Protein AF-A0A317H9C1-F1 (afdb_monomer_lite)

pLDDT: mean 84.65, std 13.21, range [46.97, 94.38]

Radius of gyration: 10.95 Å; chains: 1; bounding box: 26×30×20 Å

Foldseek 3Di:
DVPVVVVVLQADFQDPVDPVSLVVVCVVQVHDSVLLVVLCVVQVGRRSNSSVVSCVVVVRRD

Sequence (62 aa):
MGKEMEKQERNRRLDMTRVEEVVYWAKRWEISPNQLLIAVQATKSNRILKIRNWLISRGFAL

Secondary structure (DSSP, 8-state):
-HHHHHHHHHHPBP-TT-HHHHHHHHHHTT--HHHHHHHHHHHT--BHHHHHHHHHHTT---

Structure (mmCIF, N/CA/C/O backbone):
data_AF-A0A317H9C1-F1
#
_entry.id   AF-A0A317H9C1-F1
#
loop_
_atom_site.group_PDB
_atom_site.id
_atom_site.type_symbol
_atom_site.label_atom_id
_atom_site.label_alt_id
_atom_site.label_comp_id
_atom_site.label_asym_id
_atom_site.label_entity_id
_atom_site.label_seq_id
_atom_site.pdbx_PDB_ins_code
_atom_site.Cartn_x
_atom_site.Cartn_y
_atom_site.Cartn_z
_atom_site.occupancy
_atom_site.B_iso_or_equiv
_atom_site.auth_seq_id
_atom_site.auth_comp_id
_atom_site.auth_asym_id
_atom_site.auth_atom_id
_atom_site.pdbx_PDB_model_num
ATOM 1 N N . MET A 1 1 ? 5.408 23.779 -5.536 1.00 46.97 1 MET A N 1
ATOM 2 C CA . MET A 1 1 ? 4.179 22.965 -5.372 1.00 46.97 1 MET A CA 1
ATOM 3 C C . MET A 1 1 ? 4.414 21.480 -5.047 1.00 46.97 1 MET A C 1
ATOM 5 O O . MET A 1 1 ? 3.525 20.891 -4.456 1.00 46.97 1 MET A O 1
ATOM 9 N N . GLY A 1 2 ? 5.576 20.865 -5.328 1.00 54.09 2 GLY A N 1
ATOM 10 C CA . GLY A 1 2 ? 5.785 19.422 -5.065 1.00 54.09 2 GLY A CA 1
ATOM 11 C C . GLY A 1 2 ? 5.865 18.983 -3.588 1.00 54.09 2 GLY A C 1
ATOM 12 O O . GLY A 1 2 ? 5.403 17.901 -3.249 1.00 54.09 2 GLY A O 1
ATOM 13 N N . LYS A 1 3 ? 6.387 19.827 -2.684 1.00 55.97 3 LYS A N 1
ATOM 14 C CA . LYS A 1 3 ? 6.618 19.450 -1.270 1.00 55.97 3 LYS A CA 1
ATOM 15 C C . LYS A 1 3 ? 5.345 19.401 -0.407 1.00 55.97 3 LYS A C 1
ATOM 17 O O . LYS A 1 3 ? 5.295 18.658 0.568 1.00 55.97 3 LYS A O 1
ATOM 22 N N . GLU A 1 4 ? 4.321 20.179 -0.761 1.00 53.94 4 GLU A N 1
ATOM 23 C CA . GLU A 1 4 ? 3.055 20.256 -0.012 1.00 53.94 4 GLU A CA 1
ATOM 24 C C . GLU A 1 4 ? 2.195 19.002 -0.241 1.00 53.94 4 GLU A C 1
ATOM 26 O O . GLU A 1 4 ? 1.642 18.440 0.705 1.00 53.94 4 GLU A O 1
ATOM 31 N N . MET A 1 5 ? 2.141 18.518 -1.490 1.00 54.03 5 MET A N 1
ATOM 32 C CA . MET A 1 5 ? 1.378 17.319 -1.852 1.00 54.03 5 MET A CA 1
ATOM 33 C C . MET A 1 5 ? 1.977 16.053 -1.227 1.00 54.03 5 MET A C 1
ATOM 35 O O . MET A 1 5 ? 1.241 15.272 -0.630 1.00 54.03 5 MET A O 1
ATOM 39 N N . GLU A 1 6 ? 3.307 15.894 -1.234 1.00 59.19 6 GLU A N 1
ATOM 40 C CA . 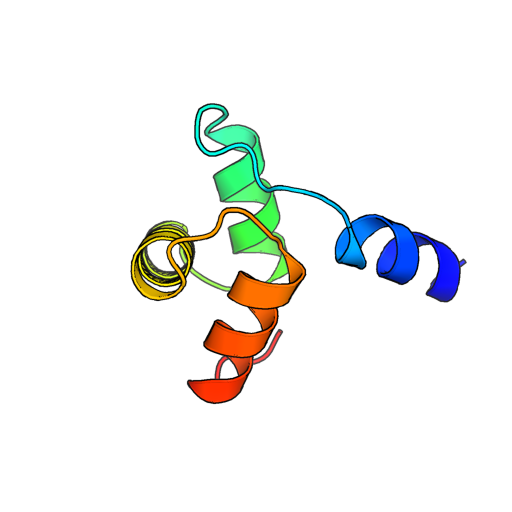GLU A 1 6 ? 3.960 14.783 -0.520 1.00 59.19 6 GLU A CA 1
ATOM 41 C C . GLU A 1 6 ? 3.662 14.793 0.986 1.00 59.19 6 GLU A C 1
ATOM 43 O O . GLU A 1 6 ? 3.544 13.739 1.616 1.00 59.19 6 GLU A O 1
ATOM 48 N N . LYS A 1 7 ? 3.536 15.979 1.592 1.00 58.22 7 LYS A N 1
ATOM 49 C CA . LYS A 1 7 ? 3.255 16.116 3.025 1.00 58.22 7 LYS A CA 1
ATOM 50 C C . LYS A 1 7 ? 1.819 15.712 3.368 1.00 58.22 7 LYS A C 1
ATOM 52 O O . LYS A 1 7 ? 1.613 15.074 4.401 1.00 58.22 7 LYS A O 1
ATOM 57 N N . GLN A 1 8 ? 0.845 16.019 2.509 1.00 58.97 8 GLN A N 1
ATOM 58 C CA . GLN A 1 8 ? -0.546 15.581 2.695 1.00 58.97 8 GLN A CA 1
ATOM 59 C C . GLN A 1 8 ? -0.698 14.058 2.542 1.00 58.97 8 GLN A C 1
ATOM 61 O O . GLN A 1 8 ? -1.465 13.431 3.273 1.00 58.97 8 GLN A O 1
ATOM 66 N N . GLU A 1 9 ? 0.092 13.433 1.669 1.00 65.19 9 GLU A N 1
ATOM 67 C CA . GLU A 1 9 ? 0.068 11.980 1.449 1.00 65.19 9 GLU A CA 1
ATOM 68 C C . GLU A 1 9 ?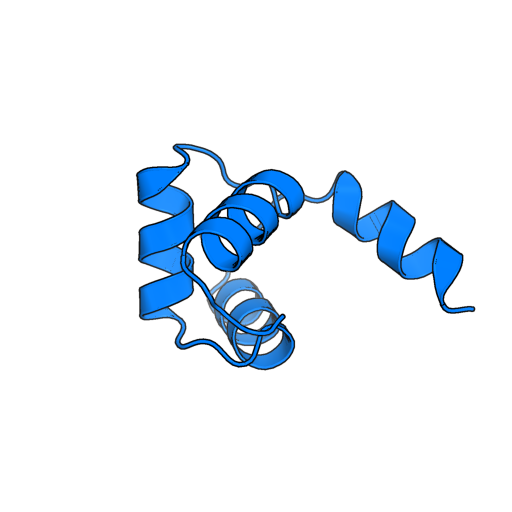 0.659 11.180 2.606 1.00 65.19 9 GLU A C 1
ATOM 70 O O . GLU A 1 9 ? 0.176 10.088 2.910 1.00 65.19 9 GLU A O 1
ATOM 75 N N . ARG A 1 10 ? 1.650 11.736 3.317 1.00 65.94 10 ARG A N 1
ATOM 76 C CA . ARG A 1 10 ? 2.276 11.073 4.476 1.00 65.94 10 ARG A CA 1
ATOM 77 C C . ARG A 1 10 ? 1.282 10.714 5.583 1.00 65.94 10 ARG A C 1
ATOM 79 O O . ARG A 1 10 ? 1.473 9.692 6.242 1.00 65.94 10 ARG A O 1
ATOM 86 N N . ASN A 1 11 ? 0.230 11.512 5.773 1.00 68.75 11 ASN A N 1
ATOM 87 C CA . ASN A 1 11 ? -0.759 11.307 6.839 1.00 68.75 11 ASN A CA 1
ATOM 88 C C . ASN A 1 11 ? -2.101 10.754 6.347 1.00 68.75 11 ASN A C 1
ATOM 90 O O . ASN A 1 11 ? -2.968 10.435 7.166 1.00 68.75 11 ASN A O 1
ATOM 94 N N . ARG A 1 12 ? -2.285 10.610 5.032 1.00 84.81 12 ARG A N 1
ATOM 95 C CA . ARG A 1 12 ? -3.547 10.149 4.459 1.00 84.81 12 ARG A CA 1
ATOM 96 C C . ARG A 1 12 ? -3.713 8.633 4.624 1.00 84.81 12 ARG A C 1
ATOM 98 O O . ARG A 1 12 ? -2.762 7.847 4.538 1.00 84.81 12 ARG A O 1
ATOM 105 N N . ARG A 1 13 ? -4.953 8.224 4.895 1.00 89.25 13 ARG A N 1
ATOM 106 C CA . ARG A 1 13 ? -5.379 6.823 4.860 1.00 89.25 13 ARG A CA 1
ATOM 107 C C . ARG A 1 13 ? -6.012 6.540 3.506 1.00 89.25 13 ARG A C 1
ATOM 109 O O . ARG A 1 13 ? -6.773 7.363 3.014 1.00 89.25 13 ARG A O 1
ATOM 116 N N . LEU A 1 14 ? -5.682 5.390 2.944 1.00 87.50 14 LEU A N 1
ATOM 117 C CA . LEU A 1 14 ? -6.326 4.845 1.769 1.00 87.50 14 LEU A CA 1
ATOM 118 C C . LEU A 1 14 ? -7.705 4.313 2.168 1.00 87.50 14 LEU A C 1
ATOM 120 O O . LEU A 1 14 ? -7.813 3.472 3.066 1.00 87.50 14 LEU A O 1
ATOM 124 N N . ASP A 1 15 ? -8.754 4.814 1.528 1.00 89.31 15 ASP A N 1
ATOM 125 C CA . ASP A 1 15 ? -10.096 4.267 1.690 1.00 89.31 15 ASP A CA 1
ATOM 126 C C . ASP A 1 15 ? -10.276 3.041 0.785 1.00 89.31 15 ASP A C 1
ATOM 128 O O . ASP A 1 15 ? -10.395 3.154 -0.432 1.00 89.31 15 ASP A O 1
ATOM 132 N N . MET A 1 16 ? -10.281 1.847 1.383 1.00 84.69 16 MET A N 1
ATOM 133 C CA . MET A 1 16 ? -10.474 0.596 0.641 1.00 84.69 16 MET A 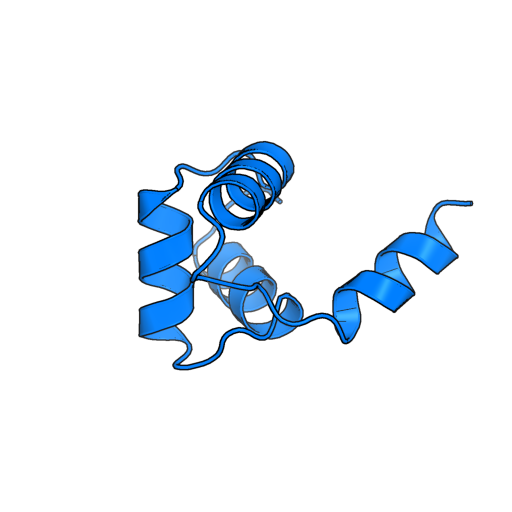CA 1
ATOM 134 C C . MET A 1 16 ? -11.930 0.348 0.233 1.00 84.69 16 MET A C 1
ATOM 136 O O . MET A 1 16 ? -12.181 -0.550 -0.566 1.00 84.69 16 MET A O 1
ATOM 140 N N . THR A 1 17 ? -12.892 1.101 0.775 1.00 87.62 17 THR A N 1
ATOM 141 C CA . THR A 1 17 ? -14.311 0.956 0.405 1.00 87.62 17 THR A CA 1
ATOM 142 C C . THR A 1 17 ? -14.618 1.633 -0.928 1.00 87.62 17 THR A C 1
ATOM 144 O O . THR A 1 17 ? -15.568 1.267 -1.619 1.00 87.62 17 THR A O 1
ATOM 147 N N . ARG A 1 18 ? -13.774 2.588 -1.329 1.00 89.38 18 ARG A N 1
ATOM 148 C CA . ARG A 1 18 ? -13.891 3.321 -2.584 1.00 89.38 18 ARG A CA 1
ATOM 149 C C . ARG A 1 18 ? -12.974 2.705 -3.629 1.00 89.38 18 ARG A C 1
ATOM 151 O O . ARG A 1 18 ? -11.772 2.961 -3.646 1.00 89.38 18 ARG A O 1
ATOM 158 N N . VAL A 1 19 ? -13.557 1.941 -4.551 1.00 90.06 19 VAL A N 1
ATOM 159 C CA . VAL A 1 19 ? -12.823 1.316 -5.670 1.00 90.06 19 VAL A CA 1
ATOM 160 C C . VAL A 1 19 ? -12.001 2.350 -6.451 1.00 90.06 19 VAL A C 1
ATOM 162 O O . VAL A 1 19 ? -10.850 2.094 -6.793 1.00 90.06 19 VAL A O 1
ATOM 165 N N . GLU A 1 20 ? -12.547 3.548 -6.661 1.00 90.75 20 GLU A N 1
ATOM 166 C CA . GLU A 1 20 ? -11.862 4.658 -7.336 1.00 90.75 20 GLU A CA 1
ATOM 167 C C . GLU A 1 20 ? -10.560 5.079 -6.640 1.00 90.75 20 GLU A C 1
ATOM 169 O O . GLU A 1 20 ? -9.581 5.401 -7.309 1.00 90.75 20 GLU A O 1
ATOM 174 N N . GLU A 1 21 ? -10.519 5.052 -5.305 1.00 90.12 21 GLU A N 1
ATOM 175 C CA . GLU A 1 21 ? -9.329 5.428 -4.541 1.00 90.12 21 GLU A CA 1
ATOM 176 C C . GLU A 1 21 ? -8.237 4.360 -4.665 1.00 90.12 21 GLU A C 1
ATOM 178 O O . GLU A 1 21 ? -7.068 4.694 -4.866 1.00 90.12 21 GLU A O 1
ATOM 183 N N . VAL A 1 22 ? -8.617 3.079 -4.647 1.00 91.00 22 VAL A N 1
ATOM 184 C CA . VAL A 1 22 ? -7.696 1.962 -4.910 1.00 91.00 22 VAL A CA 1
ATOM 185 C C . VAL A 1 22 ? -7.100 2.081 -6.316 1.00 91.00 22 VAL A C 1
ATOM 187 O O . VAL A 1 22 ? -5.883 2.005 -6.476 1.00 91.00 22 VAL A O 1
ATOM 190 N N . VAL A 1 23 ? -7.932 2.317 -7.334 1.00 93.06 23 VAL A N 1
ATOM 191 C CA . VAL A 1 23 ? -7.477 2.464 -8.727 1.00 93.06 23 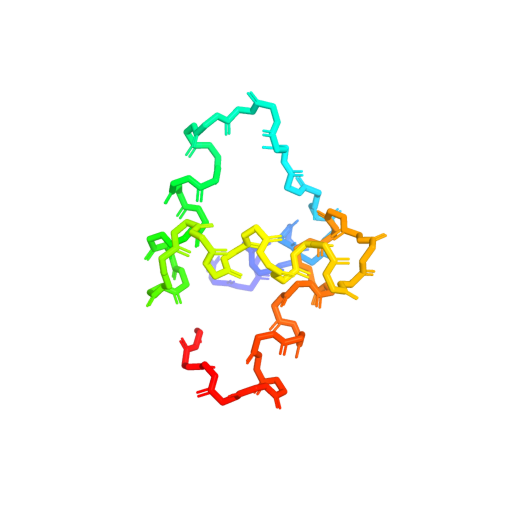VAL A CA 1
ATOM 192 C C . VAL A 1 23 ? -6.579 3.690 -8.894 1.00 93.06 23 VAL A C 1
ATOM 194 O O . VAL A 1 23 ? -5.543 3.601 -9.554 1.00 93.06 23 VAL A O 1
ATOM 197 N N . TYR A 1 24 ? -6.933 4.816 -8.269 1.00 91.88 24 TYR A N 1
ATOM 198 C CA . TYR A 1 24 ? -6.128 6.035 -8.291 1.00 91.88 24 TYR A CA 1
ATOM 199 C C . TYR A 1 24 ? -4.719 5.795 -7.737 1.00 91.88 24 TYR A C 1
ATOM 201 O O . TYR A 1 24 ? -3.736 6.120 -8.404 1.00 91.88 24 TYR A O 1
ATOM 209 N N . TRP A 1 25 ? -4.609 5.196 -6.547 1.00 91.31 25 TRP A N 1
ATOM 210 C CA . TRP A 1 25 ? -3.315 4.932 -5.911 1.00 91.31 25 TRP A CA 1
ATOM 211 C C . TRP A 1 25 ? -2.503 3.878 -6.654 1.00 91.31 25 TRP A C 1
ATOM 213 O O . TRP A 1 25 ? -1.301 4.058 -6.820 1.00 91.31 25 TRP A O 1
ATOM 223 N N . ALA A 1 26 ? -3.154 2.827 -7.151 1.00 92.44 26 ALA A N 1
ATOM 224 C CA . ALA A 1 26 ? -2.497 1.798 -7.946 1.00 92.44 26 ALA A CA 1
ATOM 225 C C . ALA A 1 26 ? -1.876 2.397 -9.217 1.00 92.44 26 ALA A C 1
ATOM 227 O O . ALA A 1 26 ? -0.686 2.224 -9.461 1.00 92.44 26 ALA A O 1
ATOM 228 N N . LYS A 1 27 ? -2.647 3.203 -9.960 1.00 92.88 27 LYS A N 1
ATOM 229 C CA . LYS A 1 27 ? -2.160 3.904 -11.156 1.00 92.88 27 LYS A CA 1
ATOM 230 C C . LYS A 1 27 ? -1.032 4.878 -10.828 1.00 92.88 27 LYS A C 1
ATOM 232 O O . LYS A 1 27 ? -0.061 4.959 -11.567 1.00 92.88 27 LYS A O 1
ATOM 237 N N . ARG A 1 28 ? -1.166 5.621 -9.729 1.00 89.56 28 ARG A N 1
ATOM 238 C CA . ARG A 1 28 ? -0.166 6.601 -9.301 1.00 89.56 28 ARG A CA 1
ATOM 239 C C . ARG A 1 28 ? 1.175 5.970 -8.932 1.00 89.56 28 ARG A C 1
ATOM 241 O O . ARG A 1 28 ? 2.202 6.599 -9.133 1.00 89.56 28 ARG A O 1
ATOM 248 N N . TRP A 1 29 ? 1.141 4.774 -8.363 1.00 90.81 29 TRP A N 1
ATOM 249 C CA . TRP A 1 29 ? 2.316 4.005 -7.960 1.00 90.81 29 TRP A CA 1
ATOM 250 C C . TRP A 1 29 ? 2.765 2.998 -9.012 1.00 90.81 29 TRP A C 1
ATOM 252 O O . TRP A 1 29 ? 3.603 2.160 -8.713 1.00 90.81 29 TRP A O 1
ATOM 262 N N . GLU A 1 30 ? 2.176 3.048 -10.210 1.00 93.00 30 GLU A N 1
ATOM 263 C CA . GLU A 1 30 ? 2.485 2.138 -11.316 1.00 93.00 30 GLU A CA 1
ATOM 264 C C . GLU A 1 30 ? 2.419 0.649 -10.917 1.00 93.00 30 GLU A C 1
ATOM 266 O O . GLU A 1 30 ? 3.123 -0.204 -11.454 1.00 93.00 30 GLU A O 1
ATOM 271 N N . ILE A 1 31 ? 1.521 0.320 -9.982 1.00 92.19 31 ILE A N 1
ATOM 272 C CA . ILE A 1 31 ? 1.241 -1.045 -9.531 1.00 92.19 31 ILE A CA 1
ATOM 273 C C . ILE A 1 31 ? -0.176 -1.466 -9.918 1.00 92.19 31 ILE A C 1
ATOM 275 O O . ILE A 1 31 ? -1.060 -0.654 -10.194 1.00 92.19 31 ILE A O 1
ATOM 279 N N . SER A 1 32 ? -0.435 -2.768 -9.878 1.00 94.12 32 SER A N 1
ATOM 280 C CA . SER A 1 32 ? -1.796 -3.289 -9.998 1.00 94.12 32 SER A CA 1
ATOM 281 C C . SER A 1 32 ? -2.619 -3.038 -8.719 1.00 94.12 32 SER A C 1
ATOM 283 O O . SER A 1 32 ? -2.072 -3.065 -7.610 1.00 94.12 32 SER A O 1
ATOM 285 N N . PRO A 1 33 ? -3.956 -2.897 -8.826 1.00 93.12 33 PRO A N 1
ATOM 286 C CA . PRO A 1 33 ? -4.843 -2.849 -7.661 1.00 93.12 33 PRO A CA 1
ATOM 287 C C . PRO A 1 33 ? -4.657 -4.043 -6.714 1.00 93.12 33 PRO A C 1
ATOM 289 O O . PRO A 1 33 ? -4.697 -3.886 -5.498 1.00 93.12 33 PRO A O 1
ATOM 292 N N . ASN A 1 34 ? -4.368 -5.230 -7.253 1.00 93.56 34 ASN A N 1
ATOM 293 C CA . ASN A 1 34 ? -4.116 -6.423 -6.446 1.00 93.56 34 ASN A CA 1
ATOM 294 C C . ASN A 1 34 ? -2.837 -6.297 -5.608 1.00 93.56 34 ASN A C 1
ATOM 296 O O . ASN A 1 34 ? -2.847 -6.641 -4.429 1.00 93.56 34 ASN A O 1
ATOM 300 N N . GLN A 1 35 ? -1.749 -5.764 -6.173 1.00 93.06 35 GLN A N 1
ATOM 301 C CA . GLN A 1 35 ? -0.516 -5.502 -5.417 1.00 93.06 35 GLN A CA 1
ATOM 302 C C . GLN A 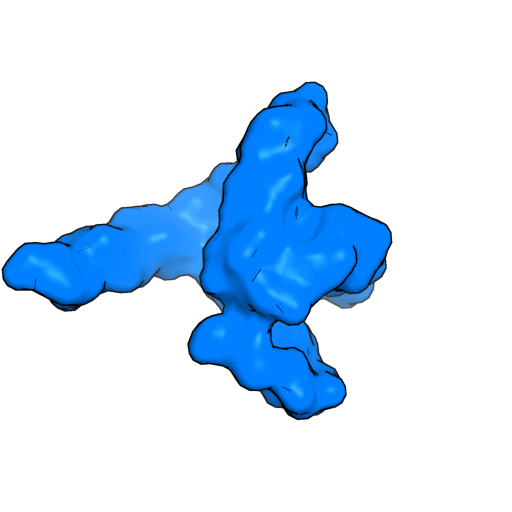1 35 ? -0.744 -4.482 -4.301 1.00 93.06 35 GLN A C 1
ATOM 304 O O . GLN A 1 35 ? -0.225 -4.649 -3.197 1.00 93.06 35 GLN A O 1
ATOM 309 N N . LEU A 1 36 ? -1.565 -3.465 -4.562 1.00 93.12 36 LEU A N 1
ATOM 310 C CA . LEU A 1 36 ? -1.952 -2.486 -3.557 1.00 93.12 36 LEU A CA 1
ATOM 311 C C . LEU A 1 36 ? -2.734 -3.131 -2.402 1.00 93.12 36 LEU A C 1
ATOM 313 O O . LEU A 1 36 ? -2.413 -2.897 -1.238 1.00 93.12 36 LEU A O 1
ATOM 317 N N . LEU A 1 37 ? -3.706 -3.995 -2.707 1.00 92.19 37 LEU A N 1
ATOM 318 C CA . LEU A 1 37 ? -4.471 -4.738 -1.698 1.00 92.19 37 LEU A CA 1
ATOM 319 C C . LEU A 1 37 ? -3.581 -5.684 -0.880 1.00 92.19 37 LEU A C 1
ATOM 321 O O . LEU A 1 37 ? -3.693 -5.725 0.346 1.00 92.19 37 LEU A O 1
ATOM 325 N N . ILE A 1 38 ? -2.653 -6.389 -1.535 1.00 93.56 38 ILE A N 1
ATOM 326 C CA . ILE A 1 38 ? -1.655 -7.236 -0.866 1.00 93.56 38 ILE A CA 1
ATOM 327 C C . ILE A 1 38 ? -0.811 -6.399 0.101 1.00 93.56 38 ILE A C 1
ATOM 329 O O . ILE A 1 38 ? -0.603 -6.804 1.243 1.00 93.56 38 ILE A O 1
ATOM 333 N N . ALA A 1 39 ? -0.362 -5.214 -0.315 1.00 93.44 39 ALA A N 1
ATOM 334 C CA . ALA A 1 39 ? 0.433 -4.329 0.529 1.00 93.44 39 ALA A CA 1
ATOM 335 C C . ALA A 1 39 ? -0.359 -3.808 1.746 1.00 93.44 39 ALA A C 1
ATOM 337 O O . ALA A 1 39 ? 0.180 -3.736 2.857 1.00 93.44 39 ALA A O 1
ATOM 338 N N . VAL A 1 40 ? -1.650 -3.499 1.584 1.00 93.62 40 VAL A N 1
ATOM 339 C CA . VAL A 1 40 ? -2.522 -3.124 2.712 1.00 93.62 40 VAL A CA 1
ATOM 340 C C . VAL A 1 40 ? -2.666 -4.281 3.704 1.00 93.62 40 VAL A C 1
ATOM 342 O O . VAL A 1 40 ? -2.484 -4.087 4.909 1.00 93.62 40 VAL A O 1
ATOM 345 N N . GLN A 1 41 ? -2.933 -5.494 3.212 1.00 94.38 41 GLN A N 1
ATOM 346 C CA . GLN A 1 41 ? -3.050 -6.686 4.058 1.00 94.38 41 GLN A CA 1
ATOM 347 C C . GLN A 1 41 ? -1.733 -7.008 4.776 1.00 94.38 41 GLN A C 1
ATOM 349 O O . GLN A 1 41 ? -1.732 -7.248 5.985 1.00 94.38 41 GLN A O 1
ATOM 354 N N . ALA A 1 42 ? -0.603 -6.943 4.068 1.00 93.75 42 ALA A N 1
ATOM 355 C CA . ALA A 1 42 ? 0.718 -7.236 4.618 1.00 93.75 42 ALA A CA 1
ATOM 356 C C . ALA A 1 42 ? 1.137 -6.237 5.708 1.00 93.75 42 ALA A C 1
ATOM 358 O O . ALA A 1 42 ? 1.728 -6.623 6.716 1.00 93.75 42 ALA A O 1
ATOM 359 N N . THR A 1 43 ? 0.808 -4.954 5.539 1.00 92.56 43 THR A N 1
ATOM 360 C CA . THR A 1 43 ? 1.125 -3.912 6.531 1.00 92.56 43 THR A CA 1
ATOM 361 C C . THR A 1 43 ? 0.103 -3.811 7.663 1.00 92.56 43 THR A C 1
ATOM 363 O O . THR A 1 43 ? 0.354 -3.091 8.637 1.00 92.56 43 THR A O 1
ATOM 366 N N . LYS A 1 44 ? -1.046 -4.498 7.542 1.00 92.56 44 LYS A N 1
ATOM 367 C CA . LYS A 1 44 ? -2.213 -4.378 8.435 1.00 92.56 44 LYS A CA 1
ATOM 368 C C . LYS A 1 44 ? -2.589 -2.911 8.678 1.00 92.56 44 LYS A C 1
ATOM 370 O O . LYS A 1 44 ? -2.925 -2.507 9.793 1.00 92.56 44 LYS A O 1
ATOM 375 N N . SER A 1 45 ? -2.439 -2.071 7.653 1.00 90.31 45 SER A N 1
ATOM 376 C CA . SER A 1 45 ? -2.613 -0.630 7.776 1.00 90.31 45 SER A CA 1
ATOM 377 C C . SER A 1 45 ? -3.035 0.007 6.466 1.00 90.31 45 SER A C 1
ATOM 379 O O . SER A 1 45 ? -2.389 -0.156 5.442 1.00 90.31 45 SER A O 1
ATOM 381 N N . ASN A 1 46 ? -4.041 0.872 6.547 1.00 89.44 46 ASN A N 1
ATOM 382 C CA . ASN A 1 46 ? -4.466 1.688 5.415 1.00 89.44 46 ASN A CA 1
ATOM 383 C C . ASN A 1 46 ? -3.637 2.978 5.292 1.00 89.44 46 ASN A C 1
ATOM 385 O O . ASN A 1 46 ? -4.001 3.877 4.544 1.00 89.44 46 ASN A O 1
ATOM 389 N N . ARG A 1 47 ? -2.558 3.151 6.069 1.00 91.56 47 ARG A N 1
ATOM 390 C CA . ARG A 1 47 ? -1.715 4.350 5.959 1.00 91.56 47 ARG A CA 1
ATOM 391 C C . ARG A 1 47 ? -0.889 4.273 4.688 1.00 91.56 47 ARG A C 1
ATOM 393 O O . ARG A 1 47 ? -0.042 3.389 4.564 1.00 91.56 47 ARG A O 1
ATOM 400 N N . ILE A 1 48 ? -1.059 5.266 3.825 1.00 89.31 48 ILE A N 1
ATOM 401 C CA . ILE A 1 48 ? -0.352 5.360 2.549 1.00 89.31 48 ILE A CA 1
ATOM 402 C C . ILE A 1 48 ? 1.161 5.248 2.734 1.00 89.31 48 ILE A C 1
ATOM 404 O O . ILE A 1 48 ? 1.799 4.462 2.046 1.00 89.31 48 ILE A O 1
ATOM 408 N N . LEU A 1 49 ? 1.731 5.939 3.724 1.00 89.00 49 LEU A N 1
ATOM 409 C CA . LEU A 1 49 ? 3.168 5.877 3.991 1.00 89.00 49 LEU A CA 1
ATOM 410 C C . LEU A 1 49 ? 3.661 4.459 4.329 1.00 89.00 49 LEU A C 1
ATOM 412 O O . LEU A 1 49 ? 4.730 4.058 3.878 1.00 89.00 49 LEU A O 1
ATOM 416 N N . LYS A 1 50 ? 2.892 3.684 5.108 1.00 91.38 50 LYS A N 1
ATOM 417 C CA . LYS A 1 50 ? 3.272 2.305 5.458 1.00 91.38 50 LYS A CA 1
ATOM 418 C C . LYS A 1 50 ? 3.219 1.394 4.237 1.00 91.38 50 LYS A C 1
ATOM 420 O O . LYS A 1 50 ? 4.147 0.621 4.026 1.00 91.38 50 LYS A O 1
ATOM 425 N N . ILE A 1 51 ? 2.159 1.520 3.444 1.00 92.06 51 ILE A N 1
ATOM 426 C CA . ILE A 1 51 ? 1.960 0.761 2.206 1.00 92.06 51 ILE A CA 1
ATOM 427 C C . ILE A 1 51 ? 3.086 1.079 1.215 1.00 92.06 51 ILE A C 1
ATOM 429 O O . ILE A 1 51 ? 3.747 0.168 0.725 1.00 92.06 51 ILE A O 1
ATOM 433 N N . ARG A 1 52 ? 3.369 2.369 0.999 1.00 90.25 52 ARG A N 1
ATOM 434 C CA . ARG A 1 52 ? 4.447 2.855 0.130 1.00 90.25 52 ARG A CA 1
ATOM 435 C C . ARG A 1 52 ? 5.807 2.309 0.567 1.00 90.25 52 ARG A C 1
ATOM 437 O O . ARG A 1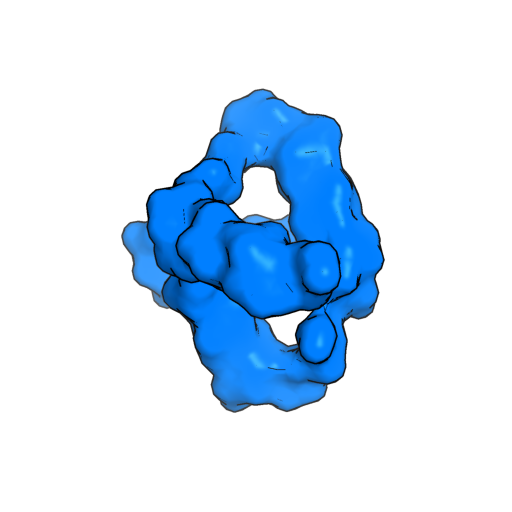 52 ? 6.520 1.739 -0.247 1.00 90.25 52 ARG A O 1
ATOM 444 N N . ASN A 1 53 ? 6.151 2.409 1.852 1.00 91.56 53 ASN A N 1
ATOM 445 C CA . ASN A 1 53 ? 7.425 1.888 2.361 1.00 91.56 53 ASN A CA 1
ATOM 446 C C . ASN A 1 53 ? 7.545 0.370 2.187 1.00 91.56 53 ASN A C 1
ATOM 448 O O . ASN A 1 53 ? 8.618 -0.130 1.854 1.00 91.56 53 ASN A O 1
ATOM 452 N N . TRP A 1 54 ? 6.449 -0.366 2.388 1.00 93.50 54 TRP A N 1
ATOM 453 C CA . TRP A 1 54 ? 6.425 -1.805 2.149 1.00 93.50 54 TRP A CA 1
ATOM 454 C C . TRP A 1 54 ? 6.650 -2.136 0.669 1.00 93.50 54 TRP A C 1
ATOM 456 O O . TRP A 1 54 ? 7.458 -3.009 0.362 1.00 93.50 54 TRP A O 1
ATOM 466 N N . LEU A 1 55 ? 6.017 -1.400 -0.246 1.00 92.44 55 LEU A N 1
ATOM 467 C CA . LEU A 1 55 ? 6.222 -1.553 -1.688 1.00 92.44 55 LEU A CA 1
ATOM 468 C C . LEU A 1 55 ? 7.681 -1.251 -2.088 1.00 92.44 55 LEU A C 1
ATOM 470 O O . LEU A 1 55 ? 8.313 -2.070 -2.751 1.00 92.44 55 LEU A O 1
ATOM 474 N N . ILE A 1 56 ? 8.276 -0.161 -1.592 1.00 91.69 56 ILE A N 1
ATOM 475 C CA . ILE A 1 56 ? 9.701 0.151 -1.831 1.00 91.69 56 ILE A CA 1
ATOM 476 C C . ILE A 1 56 ? 10.596 -0.982 -1.316 1.00 91.69 56 ILE A C 1
ATOM 478 O O . ILE A 1 56 ? 11.500 -1.422 -2.021 1.00 91.69 56 ILE A O 1
ATOM 482 N N . SER A 1 57 ? 10.318 -1.518 -0.120 1.00 92.25 57 SER A N 1
ATOM 483 C CA . SER A 1 57 ? 11.098 -2.631 0.451 1.00 92.25 57 SER A CA 1
ATOM 484 C C . SER A 1 57 ? 11.043 -3.918 -0.381 1.00 92.25 57 SER A C 1
ATOM 486 O O . SER A 1 57 ? 11.881 -4.800 -0.212 1.00 92.25 57 SER A O 1
ATOM 488 N N . ARG A 1 58 ? 10.058 -4.033 -1.281 1.00 91.69 58 ARG A N 1
ATOM 489 C CA . ARG A 1 58 ? 9.877 -5.153 -2.211 1.00 91.69 58 ARG A CA 1
ATOM 490 C C . ARG A 1 58 ? 10.406 -4.866 -3.618 1.00 91.69 58 ARG A C 1
ATOM 492 O O . ARG A 1 58 ? 10.289 -5.737 -4.473 1.00 91.69 58 ARG A O 1
ATOM 499 N N . GLY A 1 59 ? 11.001 -3.694 -3.847 1.00 89.38 59 GLY A N 1
ATOM 500 C CA . GLY A 1 59 ? 11.607 -3.323 -5.127 1.00 89.38 59 GLY A CA 1
ATOM 501 C C . GLY A 1 59 ? 10.636 -2.720 -6.141 1.00 89.38 59 GLY A C 1
ATOM 502 O O . GLY A 1 59 ? 10.975 -2.642 -7.318 1.00 89.38 59 GLY A O 1
ATOM 503 N N . PHE A 1 60 ? 9.443 -2.292 -5.717 1.00 87.25 60 PHE A N 1
ATOM 504 C CA . PHE A 1 60 ? 8.558 -1.521 -6.590 1.00 87.25 60 PHE A CA 1
ATOM 505 C C . PHE A 1 60 ? 9.133 -0.114 -6.807 1.00 87.25 60 PHE A C 1
ATOM 507 O O . PHE A 1 60 ? 9.471 0.571 -5.838 1.00 87.25 60 PHE A O 1
ATOM 514 N N . ALA A 1 61 ? 9.234 0.311 -8.069 1.00 70.12 61 ALA A N 1
ATOM 515 C CA . ALA A 1 61 ? 9.483 1.706 -8.420 1.00 70.12 61 ALA A CA 1
ATOM 516 C C . ALA A 1 61 ? 8.189 2.498 -8.157 1.00 70.12 61 ALA A C 1
ATOM 518 O O . ALA A 1 61 ? 7.135 2.091 -8.636 1.00 70.12 61 ALA A O 1
ATOM 519 N N . LEU A 1 62 ? 8.255 3.549 -7.331 1.00 69.38 62 LEU A N 1
ATOM 520 C CA . LEU A 1 62 ? 7.104 4.348 -6.876 1.00 69.38 62 LEU A CA 1
ATOM 521 C C . LEU A 1 62 ? 7.306 5.839 -7.106 1.00 69.38 62 LEU A C 1
ATOM 523 O O . LEU A 1 62 ? 8.448 6.300 -6.867 1.00 69.38 62 LEU A O 1
#